Protein AF-A0A8J8JZJ2-F1 (afdb_monomer)

Sequence (95 aa):
MLNFHIRKVTLQSGDTRYRTIITKSGKSLKTKTFRRKADAKTRGNRTVLDFQENEAKGIKPCTIAFSRLADEYMHWWTGKDHDRVRLVLWWENQL

pLDDT: mean 87.28, std 8.3, range [62.34, 97.5]

Secondary structure (DSSP, 8-state):
-EEEEEEEEE-TTS-EEEEEEEEETTEEEEEEEESSHHHHHHHHHHHHHHHHHHHHTT-----S-HHHHHHHHHHHHTTT-STHHHHHHHHHTT-

Foldseek 3Di:
DKAWDWDWDQDPVRQIKIKIFIDDPRDTDDIDIGNDPVVSVVVRVVVVVVVVVCVVVVNDDPPDDLVNVLVVVCVVCPPPDDCVVVVSVVVNVVD

Solvent-accessible surface area (backbone atoms only — not comparable to full-atom values): 5650 Å² total; per-residue (Å²): 117,68,48,64,52,76,45,82,42,73,45,97,87,67,49,67,30,20,31,24,40,33,28,45,90,89,41,79,77,50,74,50,76,29,74,45,64,64,60,25,49,53,52,43,53,48,56,39,50,56,49,52,51,31,56,74,70,67,49,69,78,83,80,71,53,68,68,72,50,45,56,58,51,51,62,78,39,63,93,76,56,85,67,52,64,61,53,52,54,54,51,62,75,74,109

Mean predicted aligned error: 9.75 Å

Nearest PDB structures (foldseek):
  3adj-assembly1_A  TM=6.537E-01  e=5.837E-01  Arabidopsis thaliana
  7zj1-assembly1_A  TM=5.991E-01  e=7.043E-01  Homo sapiens
  7zpj-assembly1_D  TM=5.256E-01  e=2.932E-01  Mus musculus
  2mdr-assembly1_A  TM=5.460E-01  e=1.237E+00  Homo sapiens
  6lxd-assembly1_A  TM=4.990E-01  e=2.621E+00  Homo sapiens

Structure (mmCIF, N/CA/C/O backbone):
data_AF-A0A8J8JZJ2-F1
#
_entry.id   AF-A0A8J8JZJ2-F1
#
loop_
_atom_site.group_PDB
_atom_site.id
_atom_site.type_symbol
_atom_site.label_atom_id
_atom_site.label_alt_id
_atom_site.label_comp_id
_atom_site.label_asym_id
_atom_site.label_entity_id
_atom_site.label_seq_id
_atom_site.pdbx_PDB_ins_code
_atom_site.Cartn_x
_atom_site.Cartn_y
_atom_site.Cartn_z
_atom_site.occupancy
_atom_site.B_iso_or_equiv
_atom_site.auth_seq_id
_atom_site.auth_comp_id
_atom_site.auth_asym_id
_atom_site.auth_atom_id
_atom_site.pdbx_PDB_model_num
ATOM 1 N N . MET A 1 1 ? 4.392 -14.392 -1.488 1.00 79.75 1 MET A N 1
ATOM 2 C CA . MET A 1 1 ? 2.947 -14.087 -1.466 1.00 79.75 1 MET A CA 1
ATOM 3 C C . MET A 1 1 ? 2.706 -12.739 -0.793 1.00 79.75 1 MET A C 1
ATOM 5 O O . MET A 1 1 ? 3.250 -12.504 0.286 1.00 79.75 1 MET A O 1
ATOM 9 N N . LEU A 1 2 ? 1.981 -11.835 -1.459 1.00 89.31 2 LEU A N 1
ATOM 10 C CA . LEU A 1 2 ? 1.565 -10.547 -0.894 1.00 89.31 2 LEU A CA 1
ATOM 11 C C . LEU A 1 2 ? 0.305 -10.758 -0.046 1.00 89.31 2 LEU A C 1
ATOM 13 O O . LEU A 1 2 ? -0.626 -11.407 -0.506 1.00 89.31 2 LEU A O 1
ATOM 17 N N . ASN A 1 3 ? 0.271 -10.206 1.162 1.00 93.62 3 ASN A N 1
ATOM 18 C CA . ASN A 1 3 ? -0.865 -10.303 2.076 1.00 93.62 3 ASN A CA 1
ATOM 19 C C . ASN A 1 3 ? -1.225 -8.925 2.634 1.00 93.62 3 ASN A C 1
ATOM 21 O O . ASN A 1 3 ? -0.496 -7.946 2.458 1.00 93.62 3 ASN A O 1
ATOM 25 N N . PHE A 1 4 ? -2.359 -8.836 3.326 1.00 95.56 4 PHE A N 1
ATOM 26 C CA . PHE A 1 4 ? -2.717 -7.636 4.067 1.00 95.56 4 PHE A CA 1
ATOM 27 C C . PHE A 1 4 ? -3.451 -7.963 5.362 1.00 95.56 4 PHE A C 1
ATOM 29 O O . PHE A 1 4 ? -4.091 -9.002 5.493 1.00 95.56 4 PHE A O 1
ATOM 36 N N . HIS A 1 5 ? -3.399 -7.032 6.306 1.00 95.44 5 HIS A N 1
ATOM 37 C CA . HIS A 1 5 ? -4.272 -7.032 7.474 1.00 95.44 5 HIS A CA 1
ATOM 38 C C . HIS A 1 5 ? -4.782 -5.618 7.749 1.00 95.44 5 HIS A C 1
ATOM 40 O O . HIS A 1 5 ? -4.230 -4.626 7.263 1.00 95.44 5 HIS A O 1
ATOM 46 N N . ILE A 1 6 ? -5.873 -5.526 8.510 1.00 96.69 6 ILE A N 1
ATOM 47 C CA . ILE A 1 6 ? -6.495 -4.253 8.877 1.00 96.69 6 ILE A CA 1
ATOM 48 C C . ILE A 1 6 ? -6.349 -4.054 10.378 1.00 96.69 6 ILE A C 1
ATOM 50 O O . ILE A 1 6 ? -6.803 -4.881 11.165 1.00 96.69 6 ILE A O 1
ATOM 54 N N . ARG A 1 7 ? -5.776 -2.919 10.772 1.00 96.19 7 ARG A N 1
ATOM 55 C CA . ARG A 1 7 ? -5.669 -2.488 12.166 1.00 96.19 7 ARG A CA 1
ATOM 56 C C . ARG A 1 7 ? -6.653 -1.353 12.441 1.00 96.19 7 ARG A C 1
ATOM 58 O O . ARG A 1 7 ? -6.696 -0.379 11.690 1.00 96.19 7 ARG A O 1
ATOM 65 N N . LYS A 1 8 ? -7.427 -1.455 13.525 1.00 96.19 8 LYS A N 1
ATOM 66 C CA . LYS A 1 8 ? -8.229 -0.334 14.041 1.00 96.19 8 LYS A CA 1
ATOM 67 C C . LYS A 1 8 ? -7.291 0.672 14.717 1.00 96.19 8 LYS A C 1
ATOM 69 O O . LYS A 1 8 ? -6.423 0.277 15.490 1.00 96.19 8 LYS A O 1
ATOM 74 N N . VAL A 1 9 ? -7.453 1.951 14.404 1.00 94.81 9 VAL A N 1
ATOM 75 C CA . VAL A 1 9 ? -6.689 3.064 14.972 1.00 94.81 9 VAL A CA 1
ATOM 76 C C . VAL A 1 9 ? -7.689 4.078 15.502 1.00 94.81 9 VAL A C 1
ATOM 78 O O . VAL A 1 9 ? -8.507 4.579 14.736 1.00 94.81 9 VAL A O 1
ATOM 81 N N . THR A 1 10 ? -7.629 4.372 16.793 1.00 94.00 10 THR A N 1
ATOM 82 C CA . THR A 1 10 ? -8.406 5.459 17.394 1.00 94.00 10 THR A CA 1
ATOM 83 C C . THR A 1 10 ? -7.549 6.718 17.363 1.00 94.00 10 THR A C 1
ATOM 85 O O . THR A 1 10 ? -6.391 6.683 17.778 1.00 94.00 10 THR A O 1
ATOM 88 N N . LEU A 1 11 ? -8.078 7.801 16.801 1.00 91.75 11 LEU A N 1
ATOM 89 C CA . LEU A 1 11 ? -7.412 9.100 16.792 1.00 91.75 11 LEU A CA 1
ATOM 90 C C . LEU A 1 11 ? -7.537 9.768 18.167 1.00 91.75 11 LEU A C 1
ATOM 92 O O . LEU A 1 11 ? -8.432 9.437 18.939 1.00 91.75 11 LEU A O 1
ATOM 96 N N . GLN A 1 12 ? -6.678 10.750 18.449 1.00 90.12 12 GLN A N 1
ATOM 97 C CA . GLN A 1 12 ? -6.783 11.572 19.665 1.00 90.12 12 GLN A CA 1
ATOM 98 C C . GLN A 1 12 ? -8.132 12.307 19.755 1.00 90.12 12 GLN A C 1
ATOM 100 O O . GLN A 1 12 ? -8.624 12.548 20.847 1.00 90.12 12 GLN A O 1
ATOM 105 N N . SER A 1 13 ? -8.764 12.584 18.609 1.00 89.50 13 SER A N 1
ATOM 106 C CA . SER A 1 13 ? -10.117 13.146 18.522 1.00 89.50 13 SER A CA 1
ATOM 107 C C . SER A 1 13 ? -11.242 12.157 18.872 1.00 89.50 13 SER A C 1
ATOM 109 O O . SER A 1 13 ? -12.407 12.522 18.787 1.00 89.50 13 SER A O 1
ATOM 111 N N . GLY A 1 14 ? -10.933 10.895 19.193 1.00 90.75 14 GLY A N 1
ATOM 112 C CA . GLY A 1 14 ? -11.917 9.831 19.446 1.00 90.75 14 GLY A CA 1
ATOM 113 C C . GLY A 1 14 ? -12.420 9.113 18.185 1.00 90.75 14 GLY A C 1
ATOM 114 O O . GLY A 1 14 ? -12.987 8.023 18.272 1.00 90.75 14 GLY A O 1
ATOM 115 N N . ASP A 1 15 ? -12.148 9.662 16.999 1.00 92.75 15 ASP A N 1
ATOM 116 C CA . ASP A 1 15 ? -12.528 9.067 15.717 1.00 92.75 15 ASP A CA 1
ATOM 117 C C . ASP A 1 15 ? -11.879 7.694 15.501 1.00 92.75 15 ASP A C 1
ATOM 119 O O . ASP A 1 15 ? -10.662 7.518 15.618 1.00 92.75 15 ASP A O 1
ATOM 123 N N . THR A 1 16 ? -12.676 6.723 15.055 1.00 94.81 16 THR A N 1
ATOM 124 C CA . THR A 1 16 ? -12.159 5.425 14.611 1.00 94.81 16 THR A CA 1
ATOM 125 C C . THR A 1 16 ? -11.724 5.482 13.148 1.00 94.81 16 THR A C 1
ATOM 127 O O . THR A 1 16 ? -12.484 5.872 12.262 1.00 94.81 16 THR A O 1
ATOM 130 N N . ARG A 1 17 ? -10.511 5.005 12.871 1.00 95.88 17 ARG A N 1
ATOM 131 C CA . ARG A 1 17 ? -9.974 4.774 11.528 1.00 95.88 17 ARG A CA 1
ATOM 132 C C . ARG A 1 17 ? -9.507 3.332 11.362 1.00 95.88 17 ARG A C 1
ATOM 134 O O . ARG A 1 17 ? -9.195 2.634 12.324 1.00 95.88 17 ARG A O 1
ATOM 141 N N . TYR A 1 18 ? -9.434 2.887 10.115 1.00 97.50 18 TYR A N 1
ATOM 142 C CA . TYR A 1 18 ? -8.998 1.544 9.746 1.00 97.50 18 TYR A CA 1
ATOM 143 C C . TYR A 1 18 ? -7.774 1.638 8.846 1.00 97.50 18 TYR A C 1
ATOM 145 O O . TYR A 1 18 ? -7.838 2.204 7.757 1.00 97.50 18 TYR A O 1
ATOM 153 N N . ARG A 1 19 ? -6.646 1.099 9.300 1.00 95.94 19 ARG A N 1
ATOM 154 C CA . ARG A 1 19 ? -5.388 1.095 8.559 1.00 95.94 19 ARG A CA 1
ATOM 155 C C . ARG A 1 19 ? -5.187 -0.252 7.885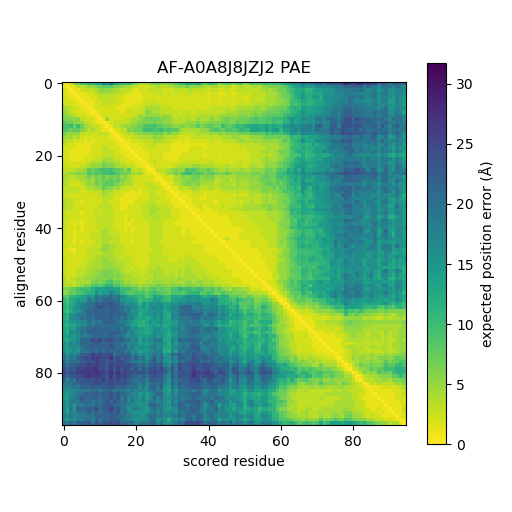 1.00 95.94 19 ARG A C 1
ATOM 157 O O . ARG A 1 19 ? -5.043 -1.261 8.568 1.00 95.94 19 ARG A O 1
ATOM 164 N N . THR A 1 20 ? -5.139 -0.254 6.561 1.00 97.25 20 THR A N 1
ATOM 165 C CA . THR A 1 20 ? -4.705 -1.404 5.765 1.00 97.25 20 THR A CA 1
ATOM 166 C C . THR A 1 20 ? -3.183 -1.423 5.730 1.00 97.25 20 THR A C 1
ATOM 168 O O . THR A 1 20 ? -2.565 -0.418 5.369 1.00 97.25 20 THR A O 1
ATOM 171 N N . ILE A 1 21 ? -2.584 -2.553 6.096 1.00 95.69 21 ILE A N 1
ATOM 172 C CA . ILE A 1 21 ? -1.137 -2.776 6.091 1.00 95.69 21 ILE A CA 1
ATOM 173 C C . ILE A 1 21 ? -0.857 -3.916 5.118 1.00 95.69 21 ILE A C 1
ATOM 175 O O . ILE A 1 21 ? -1.286 -5.045 5.350 1.00 95.69 21 ILE A O 1
ATOM 179 N N . ILE A 1 22 ? -0.165 -3.606 4.023 1.00 95.00 22 ILE A N 1
ATOM 180 C CA . ILE A 1 22 ? 0.265 -4.587 3.025 1.00 95.00 22 ILE A CA 1
ATOM 181 C C . ILE A 1 22 ? 1.593 -5.185 3.480 1.00 95.00 22 ILE A C 1
ATOM 183 O O . ILE A 1 22 ? 2.536 -4.443 3.771 1.00 95.00 22 ILE A O 1
ATOM 187 N N . THR A 1 23 ? 1.676 -6.510 3.520 1.00 93.50 23 THR A N 1
ATOM 188 C CA . THR A 1 23 ? 2.866 -7.252 3.931 1.00 93.50 23 THR A CA 1
ATOM 189 C C . THR A 1 23 ? 3.359 -8.179 2.825 1.00 93.50 23 THR A C 1
ATOM 191 O O . THR A 1 23 ? 2.583 -8.767 2.072 1.00 93.50 23 THR A O 1
ATOM 194 N N . LYS A 1 24 ? 4.679 -8.331 2.729 1.00 90.88 24 LYS A N 1
ATOM 195 C CA . LYS A 1 24 ? 5.335 -9.352 1.904 1.00 90.88 24 LYS A CA 1
ATOM 196 C C . LYS A 1 24 ? 6.402 -10.008 2.757 1.00 90.88 24 LYS A C 1
ATOM 198 O O . LYS A 1 24 ? 7.253 -9.311 3.304 1.00 90.88 24 LYS A O 1
ATOM 203 N N . SER A 1 25 ? 6.326 -11.327 2.909 1.00 86.56 25 SER A N 1
ATOM 204 C CA . SER A 1 25 ? 7.285 -12.100 3.715 1.00 86.56 25 SER A CA 1
ATOM 205 C C . SER A 1 25 ? 7.484 -11.523 5.130 1.00 86.56 25 SER A C 1
ATOM 207 O O . SER A 1 25 ? 8.605 -11.345 5.590 1.00 86.56 25 SER A O 1
ATOM 209 N N . GLY A 1 26 ? 6.385 -11.133 5.787 1.00 82.75 26 GLY A N 1
ATOM 210 C CA . GLY A 1 26 ? 6.394 -10.569 7.144 1.00 82.75 26 GLY A CA 1
ATOM 211 C C . GLY A 1 26 ? 6.764 -9.083 7.249 1.00 82.75 26 GLY A C 1
ATOM 212 O O . GLY A 1 26 ? 6.464 -8.467 8.267 1.00 82.75 26 GLY A O 1
ATOM 213 N N . LYS A 1 27 ? 7.330 -8.462 6.205 1.00 88.38 27 LYS A N 1
ATOM 214 C CA . LYS A 1 27 ? 7.683 -7.032 6.210 1.00 88.38 27 LYS A CA 1
ATOM 215 C C . LYS A 1 27 ? 6.532 -6.170 5.698 1.00 88.38 27 LYS A C 1
ATOM 217 O O . LYS A 1 27 ? 5.899 -6.504 4.694 1.00 88.38 27 LYS A O 1
ATOM 222 N N . SER A 1 28 ? 6.268 -5.048 6.366 1.00 87.88 28 SER A N 1
ATOM 223 C CA . SER A 1 28 ? 5.285 -4.054 5.924 1.00 87.88 28 SER A CA 1
ATOM 224 C C . SER A 1 28 ? 5.836 -3.229 4.762 1.00 87.88 28 SER A C 1
ATOM 226 O O . SER A 1 28 ? 6.865 -2.578 4.906 1.00 87.88 28 SER A O 1
ATOM 228 N N . LEU A 1 29 ? 5.134 -3.234 3.630 1.00 88.06 29 LEU A N 1
ATOM 229 C CA . LEU A 1 29 ? 5.520 -2.513 2.412 1.00 88.06 29 LEU A CA 1
ATOM 230 C C . LEU A 1 29 ? 4.855 -1.146 2.313 1.00 88.06 29 LEU A C 1
ATOM 232 O O . LEU A 1 29 ? 5.503 -0.137 2.065 1.00 88.06 29 LEU A O 1
ATOM 236 N N . LYS A 1 30 ? 3.529 -1.127 2.445 1.00 88.50 30 LYS A N 1
ATOM 237 C CA . LYS A 1 30 ? 2.713 0.074 2.268 1.00 88.50 30 LYS A CA 1
ATOM 238 C C . LYS A 1 30 ? 1.582 0.060 3.273 1.00 88.50 30 LYS A C 1
ATOM 240 O O . LYS A 1 30 ? 1.021 -0.992 3.584 1.00 88.50 30 LYS A O 1
ATOM 245 N N . THR A 1 31 ? 1.221 1.242 3.750 1.00 94.06 31 THR A N 1
ATOM 246 C CA . THR A 1 31 ? 0.083 1.414 4.649 1.00 94.06 31 THR A CA 1
ATOM 247 C C . THR A 1 31 ? -0.823 2.522 4.138 1.00 94.06 31 THR A C 1
ATOM 249 O O . THR A 1 31 ? -0.365 3.478 3.516 1.00 94.06 31 THR A O 1
ATOM 252 N N . LYS A 1 32 ? -2.130 2.382 4.357 1.00 94.31 32 LYS A N 1
ATOM 253 C CA . LYS A 1 32 ? -3.103 3.439 4.065 1.00 94.31 32 LYS A CA 1
ATOM 254 C C . LYS A 1 32 ? -4.233 3.395 5.080 1.00 94.31 32 LYS A C 1
ATOM 256 O O . LYS A 1 32 ? -4.674 2.318 5.473 1.00 94.31 32 LYS A O 1
ATOM 261 N N . THR A 1 33 ? -4.682 4.568 5.515 1.00 95.25 33 THR A N 1
ATOM 262 C CA . THR A 1 33 ? -5.709 4.714 6.554 1.00 95.25 33 THR A CA 1
ATOM 263 C C . THR A 1 33 ? -7.025 5.186 5.939 1.00 95.25 33 THR A C 1
ATOM 265 O O . THR A 1 33 ? -7.034 6.071 5.088 1.00 95.25 33 THR A O 1
ATOM 268 N N . PHE A 1 34 ? -8.133 4.599 6.382 1.00 96.19 34 PHE A N 1
ATOM 269 C CA . PHE A 1 34 ? -9.483 4.816 5.869 1.00 96.19 34 PHE A CA 1
ATOM 270 C C . PHE A 1 34 ? -10.459 5.138 7.000 1.00 96.19 34 PHE A C 1
ATOM 272 O O . PHE A 1 34 ? -10.222 4.794 8.159 1.00 96.19 34 PHE A O 1
ATOM 279 N N . ARG A 1 35 ? -11.578 5.788 6.659 1.00 94.88 35 ARG A N 1
ATOM 280 C CA . ARG A 1 35 ? -12.693 6.017 7.593 1.00 94.88 35 ARG A CA 1
ATOM 281 C C . ARG A 1 35 ? -13.515 4.750 7.814 1.00 94.88 35 ARG A C 1
ATOM 283 O O . ARG A 1 35 ? -13.809 4.416 8.953 1.00 94.88 35 ARG A O 1
ATOM 290 N N . ARG A 1 36 ? -13.860 4.028 6.743 1.00 96.06 36 ARG A N 1
ATOM 291 C CA . ARG A 1 36 ? -14.700 2.824 6.806 1.00 96.06 36 ARG A CA 1
ATOM 292 C C . ARG A 1 36 ? -13.856 1.554 6.700 1.00 96.06 36 ARG A C 1
ATOM 294 O O . ARG A 1 36 ? -12.907 1.486 5.918 1.00 96.06 36 ARG A O 1
ATOM 301 N N . LY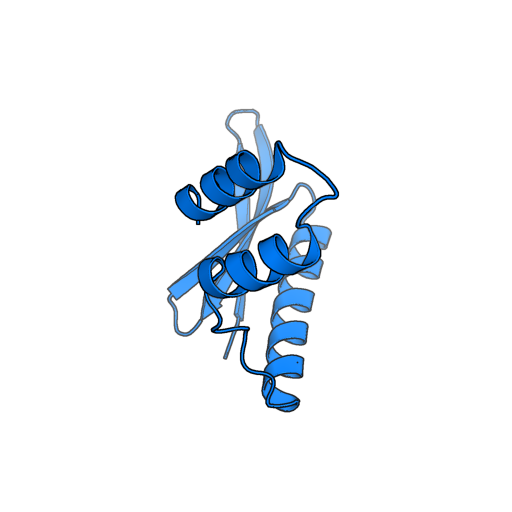S A 1 37 ? -14.240 0.514 7.449 1.00 95.44 37 LYS A N 1
ATOM 302 C CA . LYS A 1 37 ? -13.600 -0.814 7.386 1.00 95.44 37 LYS A CA 1
ATOM 303 C C . LYS A 1 37 ? -13.773 -1.465 6.010 1.00 95.44 37 LYS A C 1
ATOM 305 O O . LYS A 1 37 ? -12.868 -2.157 5.552 1.00 95.44 37 LYS A O 1
ATOM 310 N N . ALA A 1 38 ? -14.914 -1.224 5.360 1.00 97.00 38 ALA A N 1
ATOM 311 C CA . ALA A 1 38 ? -15.200 -1.709 4.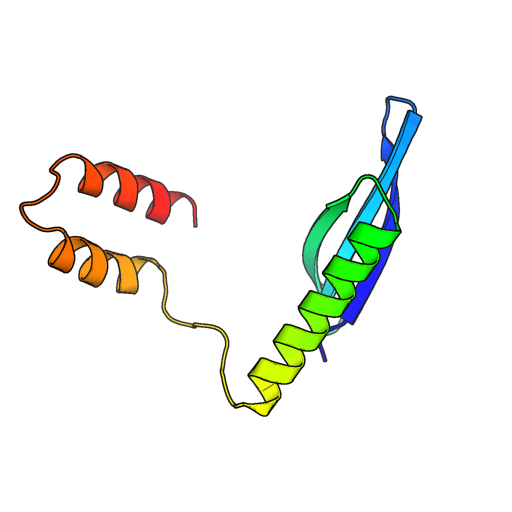013 1.00 97.00 38 ALA A CA 1
ATOM 312 C C . ALA A 1 38 ? -14.163 -1.194 3.003 1.00 97.00 38 ALA A C 1
ATOM 314 O O . ALA A 1 38 ? -13.519 -2.002 2.345 1.00 97.00 38 ALA A O 1
ATOM 315 N N . ASP A 1 39 ? -13.901 0.116 2.977 1.00 96.25 39 ASP A N 1
ATOM 316 C CA . ASP A 1 39 ? -12.914 0.722 2.069 1.00 96.25 39 ASP A CA 1
ATOM 317 C C . ASP A 1 39 ? -11.505 0.156 2.298 1.00 96.25 39 ASP A C 1
ATOM 319 O O . ASP A 1 39 ? -10.786 -0.160 1.348 1.00 96.25 39 ASP A O 1
ATOM 323 N N . ALA A 1 40 ? -11.126 -0.032 3.568 1.00 96.19 40 ALA A N 1
ATOM 324 C CA . ALA A 1 40 ? -9.856 -0.647 3.946 1.00 96.19 40 ALA A CA 1
ATOM 325 C C . ALA A 1 40 ? -9.725 -2.084 3.409 1.00 96.19 40 ALA A C 1
ATOM 327 O O . ALA A 1 4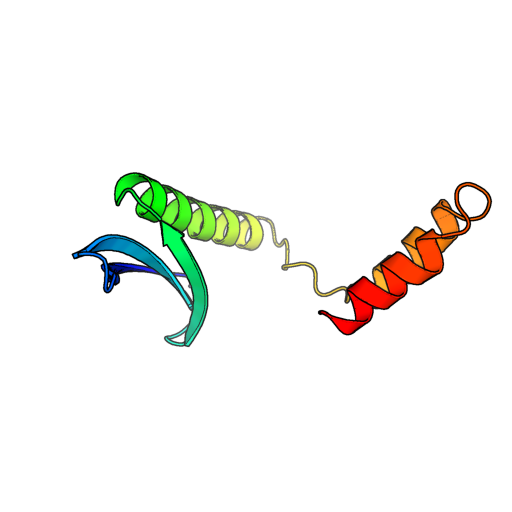0 ? -8.663 -2.458 2.896 1.00 96.19 40 ALA A O 1
ATOM 328 N N . LYS A 1 41 ? -10.807 -2.872 3.489 1.00 96.50 41 LYS A N 1
ATOM 329 C CA . LYS A 1 41 ? -10.882 -4.242 2.960 1.00 96.50 41 LYS A CA 1
ATOM 330 C C . LYS A 1 41 ? -10.829 -4.257 1.436 1.00 96.50 41 LYS A C 1
ATOM 332 O O . LYS A 1 41 ? -10.009 -4.980 0.878 1.00 96.50 41 LYS A O 1
ATOM 337 N N . THR A 1 42 ? -11.624 -3.421 0.771 1.00 97.19 42 THR A N 1
ATOM 338 C CA . THR A 1 42 ? -11.630 -3.285 -0.692 1.00 97.19 42 THR A CA 1
ATOM 339 C C . THR A 1 42 ? -10.247 -2.911 -1.210 1.00 97.19 42 THR A C 1
ATOM 341 O O . THR A 1 42 ? -9.757 -3.527 -2.154 1.00 97.19 42 THR A O 1
ATOM 344 N N . ARG A 1 43 ? -9.560 -1.962 -0.557 1.00 95.00 43 ARG A N 1
ATOM 345 C CA . ARG A 1 43 ? -8.186 -1.602 -0.924 1.00 95.00 43 ARG A CA 1
ATOM 346 C C . ARG A 1 43 ? -7.221 -2.778 -0.774 1.00 95.00 43 ARG A C 1
ATOM 348 O O . ARG A 1 43 ? -6.401 -2.984 -1.668 1.00 95.00 43 ARG A O 1
ATOM 355 N N . GLY A 1 44 ? -7.280 -3.494 0.350 1.00 94.69 44 GLY A N 1
ATOM 356 C CA . GLY A 1 44 ? -6.397 -4.628 0.633 1.00 94.69 44 GLY A CA 1
ATOM 357 C C . GLY A 1 44 ? -6.565 -5.752 -0.385 1.00 94.69 44 GLY A C 1
ATOM 358 O O . GLY A 1 44 ? -5.590 -6.139 -1.023 1.00 94.69 44 GLY A O 1
ATOM 359 N N . ASN A 1 45 ? -7.812 -6.174 -0.610 1.00 95.81 45 ASN A N 1
ATOM 360 C CA . ASN A 1 45 ? -8.164 -7.197 -1.594 1.00 95.81 45 ASN A CA 1
ATOM 361 C C . ASN A 1 45 ? -7.686 -6.820 -2.994 1.00 95.81 45 ASN A C 1
ATOM 363 O O . ASN A 1 45 ? -6.966 -7.591 -3.616 1.00 95.81 45 ASN A O 1
ATOM 3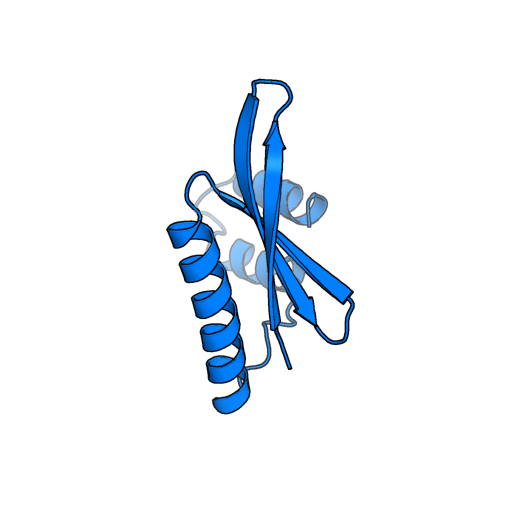67 N N . ARG A 1 46 ? -8.028 -5.612 -3.461 1.00 95.00 46 ARG A N 1
ATOM 368 C CA . ARG A 1 46 ? -7.631 -5.148 -4.794 1.00 95.00 46 ARG A CA 1
ATOM 369 C C . ARG A 1 46 ? -6.114 -5.152 -4.965 1.00 95.00 46 ARG A C 1
ATOM 371 O O . ARG A 1 46 ? -5.619 -5.658 -5.952 1.00 95.00 46 ARG A O 1
ATOM 378 N N . THR A 1 47 ? -5.369 -4.681 -3.964 1.00 92.88 47 THR A N 1
ATOM 379 C CA . THR A 1 47 ? -3.897 -4.660 -4.033 1.00 92.88 47 THR A CA 1
ATOM 380 C C . THR A 1 47 ? -3.298 -6.068 -4.149 1.00 92.88 47 THR A C 1
ATOM 382 O O . THR A 1 47 ? -2.321 -6.251 -4.867 1.00 92.88 47 THR A O 1
ATOM 385 N N . VAL A 1 48 ? -3.855 -7.056 -3.438 1.00 92.75 48 VAL A N 1
ATOM 386 C CA . VAL A 1 48 ? -3.388 -8.449 -3.524 1.00 92.75 48 VAL A CA 1
ATOM 387 C C . VAL A 1 48 ? -3.756 -9.075 -4.866 1.00 92.75 48 VAL A C 1
ATOM 389 O O . VAL A 1 48 ? -2.894 -9.701 -5.475 1.00 92.75 48 VAL A O 1
ATOM 392 N N . LEU A 1 49 ? -4.987 -8.869 -5.341 1.00 93.19 49 LEU A N 1
ATOM 393 C CA . LEU A 1 49 ? -5.445 -9.376 -6.636 1.00 93.19 49 LEU A CA 1
ATOM 394 C C . LEU A 1 49 ? -4.629 -8.785 -7.787 1.00 93.19 49 LEU A C 1
ATOM 396 O O . LEU A 1 49 ? -4.079 -9.544 -8.571 1.00 93.19 49 LEU A O 1
ATOM 400 N N . ASP A 1 50 ? -4.454 -7.461 -7.821 1.00 91.00 50 ASP A N 1
ATOM 401 C CA . ASP A 1 50 ? -3.640 -6.781 -8.834 1.00 91.00 50 ASP A CA 1
ATOM 402 C C . ASP A 1 50 ? -2.195 -7.322 -8.823 1.00 91.00 50 ASP A C 1
ATOM 404 O O . ASP A 1 50 ? -1.567 -7.493 -9.865 1.00 91.00 50 ASP A O 1
ATOM 408 N N . PHE A 1 51 ? -1.637 -7.609 -7.639 1.00 88.56 51 PHE A N 1
ATOM 409 C CA . PHE A 1 51 ? -0.298 -8.190 -7.525 1.00 88.56 51 PHE A CA 1
ATOM 410 C C . PHE A 1 51 ? -0.234 -9.615 -8.085 1.00 88.56 51 PHE A C 1
ATOM 412 O O . PHE A 1 51 ? 0.680 -9.919 -8.846 1.00 88.56 51 PHE A O 1
ATOM 419 N N . GLN A 1 52 ? -1.192 -10.471 -7.724 1.00 89.38 52 GLN A N 1
ATOM 420 C CA . GLN A 1 52 ? -1.272 -11.852 -8.209 1.00 89.38 52 GLN A CA 1
ATOM 421 C C . GLN A 1 52 ? -1.521 -11.912 -9.716 1.00 89.38 52 GLN A C 1
ATOM 423 O O . GLN A 1 52 ? -0.920 -12.726 -10.405 1.00 89.38 52 GLN A O 1
ATOM 428 N N . GLU A 1 53 ? -2.372 -11.032 -10.239 1.00 89.88 53 GLU A N 1
ATOM 429 C CA . GLU A 1 53 ? -2.657 -10.931 -11.667 1.00 89.88 53 GLU A CA 1
ATOM 430 C C . GLU A 1 53 ? -1.413 -10.503 -12.452 1.00 89.88 53 GLU A C 1
ATOM 432 O O . GLU A 1 53 ? -1.086 -11.108 -13.472 1.00 89.88 53 GLU A O 1
ATOM 437 N N . ASN A 1 54 ? -0.679 -9.500 -11.960 1.00 87.06 54 ASN A N 1
ATOM 438 C CA . ASN A 1 54 ? 0.584 -9.087 -12.568 1.00 87.06 54 ASN A CA 1
ATOM 439 C C . ASN A 1 54 ? 1.626 -10.213 -12.526 1.00 87.06 54 ASN A C 1
ATOM 441 O O . ASN A 1 54 ? 2.274 -10.480 -13.535 1.00 87.06 54 ASN A O 1
ATOM 445 N N . GLU A 1 55 ? 1.745 -10.915 -11.395 1.00 86.44 55 GLU A N 1
ATOM 446 C CA . GLU A 1 55 ? 2.636 -12.071 -11.249 1.00 86.44 55 GLU A CA 1
ATOM 447 C C . GLU A 1 55 ? 2.268 -13.193 -12.238 1.00 86.44 55 GLU A C 1
ATOM 449 O O . GLU A 1 55 ? 3.148 -13.704 -12.930 1.00 86.44 55 GLU A O 1
ATOM 454 N N . ALA A 1 56 ? 0.976 -13.503 -12.391 1.00 87.38 56 ALA A N 1
ATOM 455 C CA . ALA A 1 56 ? 0.474 -14.506 -13.333 1.00 87.38 56 ALA A CA 1
ATOM 456 C C . ALA A 1 56 ? 0.708 -14.124 -14.803 1.00 87.38 56 ALA A C 1
ATOM 458 O O . ALA A 1 56 ? 1.008 -14.983 -15.628 1.00 87.38 56 ALA A O 1
ATOM 459 N N . LYS A 1 57 ? 0.620 -12.832 -15.137 1.00 87.81 57 LYS A N 1
ATOM 460 C CA . LYS A 1 57 ? 0.927 -12.304 -16.476 1.00 87.81 57 LYS A CA 1
ATOM 461 C C . LYS A 1 57 ? 2.433 -12.207 -16.757 1.00 87.81 57 LYS A C 1
ATOM 463 O O . LYS A 1 57 ? 2.818 -11.758 -17.833 1.00 87.81 57 LYS A O 1
ATOM 468 N N . GLY A 1 58 ? 3.293 -12.559 -15.797 1.00 82.75 58 GLY A N 1
ATOM 469 C CA . GLY A 1 58 ? 4.740 -12.346 -15.890 1.00 82.75 58 GLY A CA 1
ATOM 470 C C . GLY A 1 58 ? 5.144 -10.865 -15.862 1.00 82.75 58 GLY A C 1
ATOM 471 O O . GLY A 1 58 ? 6.303 -10.532 -16.117 1.00 82.75 58 GLY A O 1
ATOM 472 N N . ILE A 1 59 ? 4.207 -9.969 -15.535 1.00 78.50 59 ILE A N 1
ATOM 473 C CA . ILE A 1 59 ? 4.437 -8.532 -15.421 1.00 78.50 59 ILE A CA 1
ATOM 474 C C . ILE A 1 59 ? 5.163 -8.293 -14.103 1.00 78.50 59 ILE A C 1
ATOM 476 O O . ILE A 1 59 ? 4.587 -8.305 -13.012 1.00 78.50 59 ILE A O 1
ATOM 480 N N . LYS A 1 60 ? 6.468 -8.054 -14.202 1.00 71.00 60 LYS A N 1
ATOM 481 C CA . LYS A 1 60 ? 7.240 -7.569 -13.063 1.00 71.00 60 LYS A CA 1
ATOM 482 C C . LYS A 1 60 ? 6.836 -6.114 -12.791 1.00 71.00 60 LYS A C 1
ATOM 484 O O . LYS A 1 60 ? 6.647 -5.358 -13.745 1.00 71.00 60 LYS A O 1
ATOM 489 N N . PRO A 1 61 ? 6.703 -5.699 -11.515 1.00 65.31 61 PRO A N 1
ATOM 490 C CA . PRO A 1 61 ? 6.546 -4.288 -11.181 1.00 65.31 61 PRO A CA 1
ATOM 491 C C . PRO A 1 61 ? 7.623 -3.482 -11.903 1.00 65.31 61 PRO A C 1
ATOM 493 O O . PRO A 1 61 ? 8.766 -3.937 -11.951 1.00 65.31 61 PRO A O 1
ATOM 496 N N . CYS A 1 62 ? 7.255 -2.327 -12.462 1.00 68.56 62 CYS A N 1
ATOM 497 C CA . CYS A 1 62 ? 8.187 -1.469 -13.186 1.00 68.56 62 CYS A CA 1
ATOM 498 C C . CYS A 1 62 ? 9.443 -1.236 -12.331 1.00 68.56 62 CYS A C 1
ATOM 500 O O . CYS A 1 62 ? 9.381 -0.591 -11.285 1.00 68.56 62 CYS A O 1
ATOM 502 N N . THR A 1 63 ? 10.562 -1.827 -12.751 1.00 65.69 63 THR A N 1
ATOM 503 C CA . THR A 1 63 ? 11.886 -1.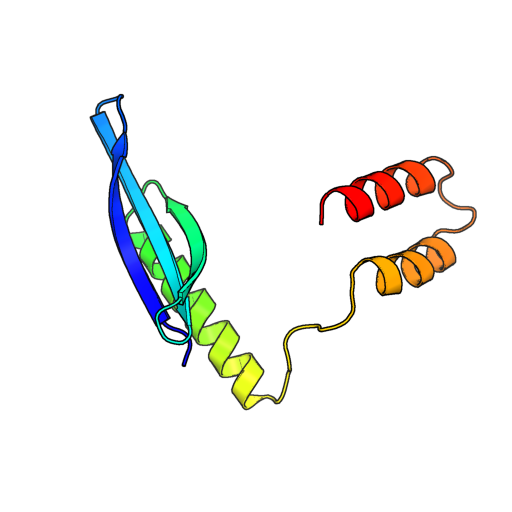653 -12.136 1.00 65.69 63 THR A CA 1
ATOM 504 C C . THR A 1 63 ? 12.614 -0.440 -12.698 1.00 65.69 63 THR A C 1
ATOM 506 O O . THR A 1 63 ? 13.722 -0.137 -12.264 1.00 65.69 63 THR A O 1
ATOM 509 N N . ILE A 1 64 ? 12.018 0.237 -13.680 1.00 74.31 64 ILE A N 1
ATOM 510 C CA . ILE A 1 64 ? 12.584 1.441 -14.269 1.00 74.31 64 ILE A CA 1
ATOM 511 C C . ILE A 1 64 ? 12.439 2.563 -13.242 1.00 74.31 64 ILE A C 1
ATOM 513 O O . ILE A 1 64 ? 11.335 2.868 -12.788 1.00 74.31 64 ILE A O 1
ATOM 517 N N . ALA A 1 65 ? 13.574 3.141 -12.853 1.00 75.75 65 ALA A N 1
ATOM 518 C CA . ALA A 1 65 ? 13.608 4.300 -11.977 1.00 75.75 65 ALA A CA 1
ATOM 519 C C . ALA A 1 65 ? 12.906 5.485 -12.646 1.00 75.75 65 ALA A C 1
ATOM 521 O O . ALA A 1 65 ? 12.958 5.635 -13.867 1.00 75.75 65 ALA A O 1
ATOM 522 N N . PHE A 1 66 ? 12.283 6.343 -11.837 1.00 79.69 66 PHE A N 1
ATOM 523 C CA . PHE A 1 66 ? 11.626 7.542 -12.347 1.00 79.69 66 PHE A CA 1
ATOM 524 C C . PHE A 1 66 ? 12.586 8.410 -13.169 1.00 79.69 66 PHE A C 1
ATOM 526 O O . PHE A 1 66 ? 12.187 8.868 -14.229 1.00 79.69 66 PHE A O 1
ATOM 533 N N . SER A 1 67 ? 13.856 8.524 -12.767 1.00 79.94 67 SER A N 1
ATOM 534 C CA . SER A 1 67 ? 14.879 9.268 -13.515 1.00 79.94 67 SER A CA 1
ATOM 535 C C . SER A 1 67 ? 15.050 8.796 -14.957 1.00 79.94 67 SER A C 1
ATOM 537 O O . 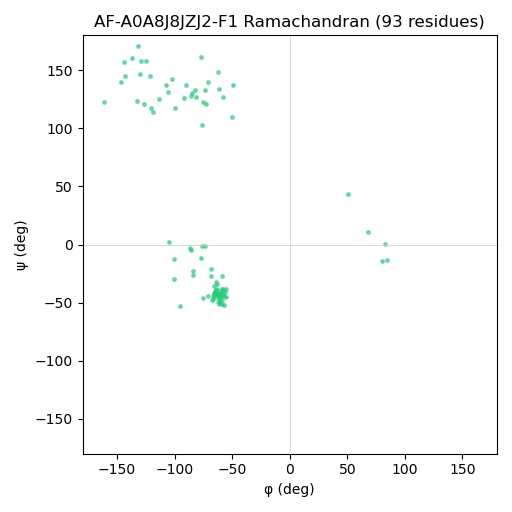SER A 1 67 ? 15.101 9.589 -15.888 1.00 79.94 67 SER A O 1
ATOM 539 N N . ARG A 1 68 ? 15.019 7.480 -15.184 1.00 81.12 68 ARG A N 1
ATOM 540 C CA . ARG A 1 68 ? 15.112 6.921 -16.537 1.00 81.12 68 ARG A CA 1
ATOM 541 C C . ARG A 1 68 ? 13.874 7.227 -17.389 1.00 81.12 68 ARG A C 1
ATOM 543 O O . ARG A 1 68 ? 13.980 7.289 -18.606 1.00 81.12 68 ARG A O 1
ATOM 550 N N . LEU A 1 69 ? 12.711 7.417 -16.766 1.00 84.12 69 LEU A N 1
ATOM 551 C CA . LEU A 1 69 ? 11.490 7.862 -17.450 1.00 84.12 69 LEU A CA 1
ATOM 552 C C . LEU A 1 69 ? 11.434 9.387 -17.596 1.00 84.12 69 LEU A C 1
ATOM 554 O O . LEU A 1 69 ? 10.771 9.886 -18.503 1.00 84.12 69 LEU A O 1
ATOM 558 N N . ALA A 1 70 ? 12.103 10.121 -16.707 1.00 85.81 70 ALA A N 1
ATOM 559 C CA . ALA A 1 70 ? 12.163 11.572 -16.711 1.00 85.81 70 ALA A CA 1
ATOM 560 C C . ALA A 1 70 ? 12.852 12.084 -17.980 1.00 85.81 70 ALA A C 1
ATOM 562 O O . ALA A 1 70 ? 12.318 12.987 -18.618 1.00 85.81 70 ALA A O 1
ATOM 563 N N . ASP A 1 71 ? 13.945 11.451 -18.410 1.00 83.94 71 ASP A N 1
ATOM 564 C CA . ASP A 1 71 ? 14.641 11.802 -19.655 1.00 83.94 71 ASP A CA 1
ATOM 565 C C . ASP A 1 71 ? 13.737 11.651 -20.889 1.00 83.94 71 ASP A C 1
ATOM 567 O O . ASP A 1 71 ? 13.593 12.582 -21.688 1.00 83.94 71 ASP A O 1
ATOM 571 N N . GLU A 1 72 ? 13.065 10.501 -21.025 1.00 86.00 72 GLU A N 1
ATOM 572 C CA . GLU A 1 72 ? 12.117 10.256 -22.119 1.00 86.00 72 GLU A CA 1
ATOM 573 C C . GLU A 1 72 ? 10.943 11.240 -22.059 1.00 86.00 72 GLU A C 1
ATOM 575 O O . GLU A 1 72 ? 10.549 11.821 -23.069 1.00 86.00 72 GLU A O 1
ATOM 580 N N . TYR A 1 73 ? 10.414 11.504 -20.866 1.00 84.00 73 TYR A N 1
ATOM 581 C CA . TYR A 1 73 ? 9.354 12.484 -20.668 1.00 84.00 73 TYR A CA 1
ATOM 582 C C . TYR A 1 73 ? 9.783 13.896 -21.084 1.00 84.00 73 TYR A C 1
ATOM 584 O O . TYR A 1 73 ? 9.047 14.575 -21.802 1.00 84.00 73 TYR A O 1
ATOM 592 N N . MET A 1 74 ? 10.975 14.340 -20.682 1.00 86.06 74 MET A N 1
ATOM 593 C CA . MET A 1 74 ? 11.508 15.654 -21.038 1.00 86.06 74 MET A CA 1
ATOM 594 C C . MET A 1 74 ? 11.738 15.778 -22.546 1.00 86.06 74 MET A C 1
ATOM 596 O O . MET A 1 74 ? 11.397 16.808 -23.133 1.00 86.06 74 MET A O 1
ATOM 600 N N . HIS A 1 75 ? 12.211 14.714 -23.200 1.00 85.81 75 HIS A N 1
ATOM 601 C CA . HIS A 1 75 ? 12.358 14.673 -24.654 1.00 85.81 75 HIS A CA 1
ATOM 602 C C . HIS A 1 75 ? 11.018 14.907 -25.375 1.00 85.81 75 HIS A C 1
ATOM 604 O O . HIS A 1 75 ? 10.917 15.777 -26.237 1.00 85.81 75 HIS A O 1
ATOM 610 N N . TRP A 1 76 ? 9.950 14.217 -24.963 1.00 83.19 76 TRP A N 1
ATOM 611 C CA . TRP A 1 76 ? 8.618 14.347 -25.577 1.00 83.19 76 TRP A CA 1
ATOM 612 C C . TRP A 1 76 ? 7.946 15.708 -25.335 1.00 83.19 76 TRP A C 1
ATOM 614 O O . TRP A 1 76 ? 7.022 16.100 -26.059 1.00 83.19 76 TRP A O 1
ATOM 624 N N . TRP A 1 77 ? 8.388 16.420 -24.300 1.00 80.88 77 TRP A N 1
ATOM 625 C CA . TRP A 1 77 ? 7.850 17.716 -23.886 1.00 80.88 77 TRP A CA 1
ATOM 626 C C . TRP A 1 77 ? 8.733 18.908 -24.249 1.00 80.88 77 TRP A C 1
ATOM 628 O O . TRP A 1 77 ? 8.368 20.052 -23.961 1.00 80.88 77 TRP A O 1
ATOM 638 N N . THR A 1 78 ? 9.850 18.660 -24.930 1.00 80.00 78 THR A N 1
ATOM 639 C CA . THR A 1 78 ? 10.745 19.710 -25.415 1.00 80.00 78 THR A CA 1
ATOM 640 C C . THR A 1 78 ? 9.975 20.673 -26.329 1.00 80.00 78 THR A C 1
ATOM 642 O O . THR A 1 78 ? 9.289 20.254 -27.260 1.00 80.00 78 THR A O 1
ATOM 645 N N . GLY A 1 79 ? 10.049 21.975 -26.031 1.00 76.81 79 GLY A N 1
ATOM 646 C CA . GLY A 1 79 ? 9.407 23.044 -26.809 1.00 76.81 79 GLY A CA 1
ATOM 647 C C . GLY A 1 79 ? 7.923 23.304 -26.514 1.00 76.81 79 GLY A C 1
ATOM 648 O O . GLY A 1 79 ? 7.343 24.191 -27.131 1.00 76.81 79 GLY A O 1
ATOM 649 N N . LYS A 1 80 ? 7.297 22.568 -25.584 1.00 77.31 80 LYS A N 1
ATOM 650 C CA . LYS A 1 80 ? 5.885 22.788 -25.204 1.00 77.31 80 LYS A CA 1
ATOM 651 C C . LYS A 1 80 ? 5.712 23.578 -23.909 1.00 77.31 80 LYS A C 1
ATOM 653 O O . LYS A 1 80 ? 4.699 24.250 -23.752 1.00 77.31 80 LYS A O 1
ATOM 658 N N . ASP A 1 81 ? 6.659 23.473 -22.979 1.00 73.19 81 ASP A N 1
ATOM 659 C CA . ASP A 1 81 ? 6.565 24.100 -21.658 1.00 73.19 81 ASP A CA 1
ATOM 660 C C . ASP A 1 81 ? 7.954 24.196 -21.004 1.00 73.19 81 ASP A C 1
ATOM 662 O O . ASP A 1 81 ? 8.644 23.186 -20.842 1.00 73.19 81 ASP A O 1
ATOM 666 N N . HIS A 1 82 ? 8.368 25.413 -20.645 1.00 70.25 82 HIS A N 1
ATOM 667 C CA . HIS A 1 82 ? 9.705 25.707 -20.122 1.00 70.25 82 HIS A CA 1
ATOM 668 C C . HIS A 1 82 ? 9.836 25.449 -18.608 1.00 70.25 82 HIS A C 1
ATOM 670 O O . HIS A 1 82 ? 10.946 25.199 -18.141 1.00 70.25 82 HIS A O 1
ATOM 676 N N . ASP A 1 83 ? 8.741 25.450 -17.833 1.00 79.25 83 ASP A N 1
ATOM 677 C CA . ASP A 1 83 ? 8.800 25.278 -16.363 1.00 79.25 83 ASP A CA 1
ATOM 678 C C . ASP A 1 83 ? 8.803 23.793 -15.934 1.00 79.25 83 ASP A C 1
ATOM 680 O O . ASP A 1 83 ? 8.997 23.446 -14.766 1.00 79.25 83 ASP A O 1
ATOM 684 N N . ARG A 1 84 ? 8.649 22.865 -16.889 1.00 78.62 84 ARG A N 1
ATOM 685 C CA . ARG A 1 84 ? 8.630 21.415 -16.620 1.00 78.62 84 ARG A CA 1
ATOM 686 C C . ARG A 1 84 ? 9.928 20.855 -16.076 1.00 78.62 84 ARG A C 1
ATOM 688 O O . ARG A 1 84 ? 9.877 19.926 -15.275 1.00 78.62 84 ARG A O 1
ATOM 695 N N . VAL A 1 85 ? 11.062 21.428 -16.473 1.00 82.19 85 VAL A N 1
ATOM 696 C CA . VAL A 1 85 ? 12.387 21.016 -15.986 1.00 82.19 85 VAL A CA 1
ATOM 697 C C . VAL A 1 85 ? 12.423 21.087 -14.456 1.00 82.19 85 VAL A C 1
ATOM 699 O O . VAL A 1 85 ? 12.830 20.137 -13.792 1.00 82.19 85 VAL A O 1
ATOM 702 N N . ARG A 1 86 ? 11.908 22.184 -13.887 1.00 85.00 86 ARG A N 1
ATOM 703 C CA . ARG A 1 86 ? 11.863 22.415 -12.439 1.00 85.00 86 ARG A CA 1
ATOM 704 C C . ARG A 1 86 ? 10.954 21.418 -11.718 1.00 85.00 86 ARG A C 1
ATOM 706 O O . ARG A 1 86 ? 11.315 20.921 -10.656 1.00 85.00 86 ARG A O 1
ATOM 713 N N . LEU A 1 87 ? 9.788 21.120 -12.291 1.00 84.50 87 LEU A N 1
ATOM 714 C CA . LEU A 1 87 ? 8.823 20.159 -11.741 1.00 84.50 87 LEU A CA 1
ATOM 715 C C . LEU A 1 87 ? 9.364 18.726 -11.727 1.00 84.50 87 LEU A C 1
ATOM 717 O O . LEU A 1 87 ? 9.219 18.031 -10.724 1.00 84.50 87 LEU A O 1
ATOM 721 N N . VAL A 1 88 ? 10.013 18.302 -12.811 1.00 84.62 88 VAL A N 1
ATOM 722 C CA . VAL A 1 88 ? 10.610 16.964 -12.914 1.00 84.62 88 VAL A CA 1
ATOM 723 C C . VAL A 1 88 ? 11.774 16.809 -11.936 1.00 84.62 88 VAL A C 1
ATOM 725 O O . VAL A 1 88 ? 11.793 15.835 -11.189 1.00 84.62 88 VAL A O 1
ATOM 728 N N . LEU A 1 89 ? 12.656 17.811 -11.839 1.00 84.69 89 LEU A N 1
ATOM 729 C CA . LEU A 1 89 ? 13.715 17.858 -10.821 1.00 84.69 89 LEU A CA 1
ATOM 730 C C . LEU A 1 89 ? 13.156 17.797 -9.396 1.00 84.69 89 LEU A C 1
ATOM 732 O O . LEU A 1 89 ? 13.721 17.139 -8.523 1.00 84.69 89 LEU A O 1
ATOM 736 N N . TRP A 1 90 ? 12.043 18.481 -9.126 1.00 86.75 90 TRP A N 1
ATOM 737 C CA . TRP A 1 90 ? 11.403 18.407 -7.815 1.00 86.75 90 TRP A CA 1
ATOM 738 C C . TRP A 1 90 ? 10.879 16.994 -7.522 1.00 86.75 90 TRP A C 1
ATOM 740 O O . TRP A 1 90 ? 11.096 16.491 -6.422 1.00 86.75 90 TRP A O 1
ATOM 750 N N . TRP A 1 91 ? 10.252 16.323 -8.496 1.00 84.81 91 TRP A N 1
ATOM 751 C CA . TRP A 1 91 ? 9.784 14.941 -8.338 1.00 84.81 91 TRP A CA 1
ATOM 752 C C . TRP A 1 91 ? 10.918 13.936 -8.145 1.00 84.81 91 TRP A C 1
ATOM 754 O O . TRP A 1 91 ? 10.790 13.062 -7.291 1.00 84.81 91 TRP A O 1
ATOM 764 N N . GLU A 1 92 ? 12.023 14.070 -8.881 1.00 82.50 92 GLU A N 1
ATOM 765 C CA . GLU A 1 92 ? 13.201 13.210 -8.714 1.00 82.50 92 GLU A CA 1
ATOM 766 C C . GLU A 1 92 ? 13.782 13.282 -7.302 1.00 82.50 92 GLU A C 1
ATOM 768 O O . GLU A 1 92 ? 14.167 12.261 -6.748 1.00 82.50 92 GLU A O 1
ATOM 773 N N . ASN A 1 93 ? 13.791 14.466 -6.689 1.00 82.00 93 ASN A N 1
ATOM 774 C CA . ASN A 1 93 ? 14.330 14.655 -5.341 1.00 82.00 93 ASN A CA 1
ATOM 775 C C . ASN A 1 93 ? 13.405 14.159 -4.214 1.00 82.00 93 ASN A C 1
ATOM 777 O O . ASN A 1 93 ? 13.817 14.129 -3.055 1.00 82.00 93 ASN A O 1
ATOM 781 N N . GLN A 1 94 ? 12.143 13.837 -4.510 1.00 73.56 94 GLN A N 1
ATOM 782 C CA . GLN A 1 94 ? 11.157 13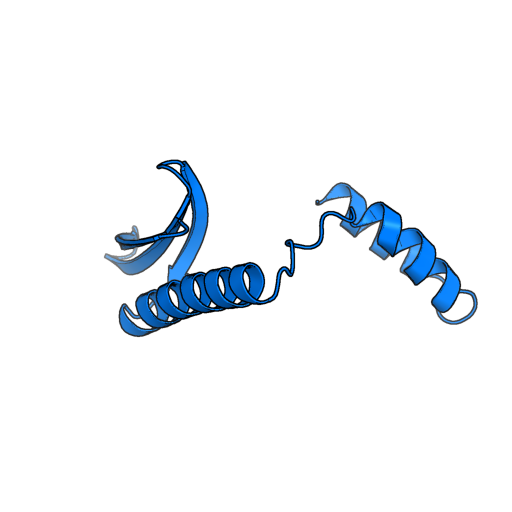.385 -3.518 1.00 73.56 94 GLN A CA 1
ATOM 783 C C . GLN A 1 94 ? 10.951 11.85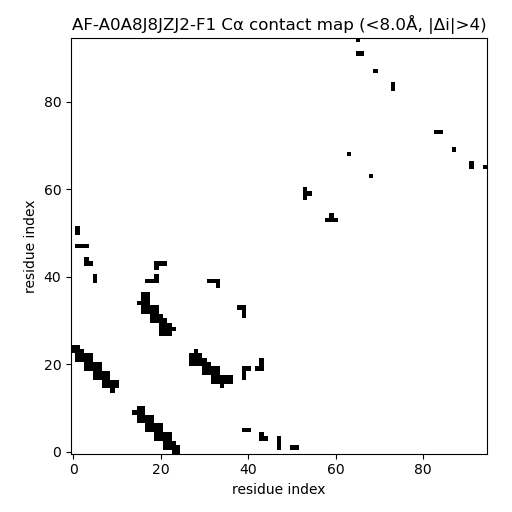9 -3.511 1.00 73.56 94 GLN A C 1
ATOM 785 O O . GLN A 1 94 ? 10.287 11.354 -2.601 1.00 73.56 94 GLN A O 1
ATOM 790 N N . LEU A 1 95 ? 11.459 11.142 -4.522 1.00 62.34 95 LEU A N 1
ATOM 791 C CA . LEU A 1 95 ? 11.288 9.695 -4.724 1.00 62.34 95 LEU A CA 1
ATOM 792 C C . LEU A 1 95 ? 12.533 8.903 -4.316 1.00 62.34 95 LEU A C 1
ATOM 794 O O . LEU A 1 95 ? 12.327 7.797 -3.762 1.00 62.34 95 LEU A O 1
#

Radius of gyration: 18.56 Å; Cα contacts (8 Å, |Δi|>4): 103; chains: 1; bounding box: 30×40×46 Å